Protein AF-V5LVP8-F1 (afdb_monomer)

Radius of gyration: 19.64 Å; Cα contacts (8 Å, |Δi|>4): 114; chains: 1; bounding box: 56×35×48 Å

Organism: Geobacillus genomosp. 3 (NCBI:txid1921421)

Foldseek 3Di:
DDDPDDPDDDDDAPDPVLVLLVLLLVLLVLVVVLVVVVVLDCDCVVPCCSNPVSVCSVVCVNCVLVVVVVVVVCLVVCVVVVVDPVVVVVVVVVVVLQVQLVVQLVVLVVCCVPPVPDPDPVVSVVSSVCSNCCSPPVSNSSSVSSVVSVVCSVVVPPDSDDDDDPDPPD

InterPro domains:
  IPR029044 Nucleotide-diphospho-sugar transferases [SSF53448] (2-68)

Mean predicted aligned error: 6.77 Å

Sequence (170 aa):
MYIPDPVCWTEAPETYGDLRKQRRRWHRGLLESLWRHRPLLWNPKYGSIGLLSFPYFWFIELLGPVVELAGYIVMVLSLFLGSIYVEFALLLLAVSVLYGSLLSAAAVLFEEWTERKFPNVSDFVWLFFFALTETFWYRPLTAWWRCEGIIDAIRRQKQWGSIKRKGVSV

pLDDT: mean 87.33, std 10.34, range [44.97, 96.25]

Nearest PDB structures (foldseek):
  7zdr-assembly1_C  TM=2.644E-01  e=9.005E+00  Escherichia coli K-12

Secondary structure (DSSP, 8-state):
----S-S---PPP-SHHHHHHHHHHHHHHHHHHHHHTGGGTT-GGGHHIIIIIHHHIIIIIITHHHHHHHHHHHHHHHHHHT-S-HHHHHHHHHHHHHHHHHHHHHHHHHHHHHH---S-HHHHHHHHHHHHHTTTTHHHHHHHHHHHHHHHHHTT------PPP-----

Structure (mmCIF, N/CA/C/O backbone):
data_AF-V5LVP8-F1
#
_entry.id   AF-V5LVP8-F1
#
loop_
_atom_site.group_PDB
_atom_site.id
_atom_site.type_symbol
_atom_site.label_atom_id
_atom_site.label_alt_id
_atom_site.label_comp_id
_atom_site.label_asym_id
_atom_site.label_entity_id
_atom_site.label_seq_id
_atom_site.pdbx_PDB_ins_code
_atom_site.Cartn_x
_atom_site.Cartn_y
_atom_site.Cartn_z
_atom_site.occupancy
_atom_site.B_iso_or_equiv
_atom_site.auth_seq_id
_atom_site.auth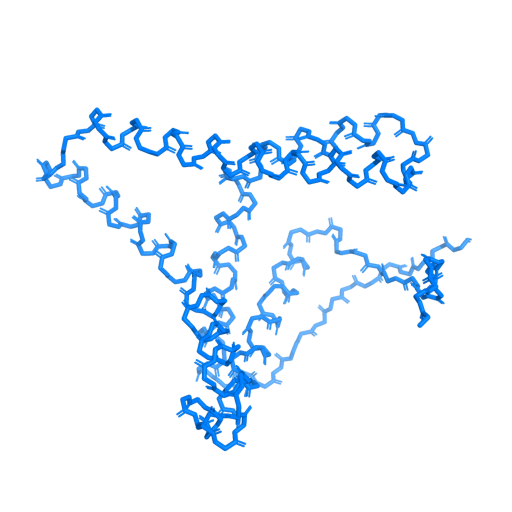_comp_id
_atom_site.auth_asym_id
_atom_site.auth_atom_id
_atom_site.pdbx_PDB_model_num
ATOM 1 N N . MET A 1 1 ? 26.328 6.432 -7.168 1.00 44.97 1 MET A N 1
ATOM 2 C CA . MET A 1 1 ? 26.337 6.023 -8.586 1.00 44.97 1 MET A CA 1
ATOM 3 C C . MET A 1 1 ? 25.196 5.033 -8.761 1.00 44.97 1 MET A C 1
ATOM 5 O O . MET A 1 1 ? 25.232 3.990 -8.125 1.00 44.97 1 MET A O 1
ATOM 9 N N . TYR A 1 2 ? 24.141 5.422 -9.477 1.00 60.88 2 TYR A N 1
ATOM 10 C CA . TYR A 1 2 ? 23.013 4.555 -9.835 1.00 60.88 2 TYR A CA 1
ATOM 11 C C . TYR A 1 2 ? 23.313 3.975 -11.218 1.00 60.88 2 TYR A C 1
ATOM 13 O O . TYR A 1 2 ? 23.680 4.737 -12.111 1.00 60.88 2 TYR A O 1
ATOM 21 N N . ILE A 1 3 ? 23.239 2.654 -11.361 1.00 69.44 3 ILE A N 1
ATOM 22 C CA . ILE A 1 3 ? 23.392 1.968 -12.647 1.00 69.44 3 ILE A CA 1
ATOM 23 C C . ILE A 1 3 ? 21.972 1.560 -13.063 1.00 69.44 3 ILE A C 1
ATOM 25 O O . ILE A 1 3 ? 21.362 0.781 -12.328 1.00 69.44 3 ILE A O 1
ATOM 29 N N . PRO A 1 4 ? 21.424 2.119 -14.156 1.00 70.06 4 PRO A N 1
ATOM 30 C CA . PRO A 1 4 ? 20.043 1.864 -14.574 1.00 70.06 4 PRO A CA 1
ATOM 31 C C . PRO A 1 4 ? 19.834 0.445 -15.124 1.00 70.06 4 PRO A C 1
ATOM 33 O O . PRO A 1 4 ? 18.712 -0.056 -15.111 1.00 70.06 4 PRO A O 1
ATOM 36 N N . ASP A 1 5 ? 20.904 -0.232 -15.553 1.00 72.38 5 ASP A N 1
ATOM 37 C CA . ASP A 1 5 ? 20.810 -1.568 -16.136 1.00 72.38 5 ASP A CA 1
ATOM 38 C C . ASP A 1 5 ? 20.545 -2.656 -15.076 1.00 72.38 5 ASP A C 1
ATOM 40 O O . ASP A 1 5 ? 21.305 -2.788 -14.105 1.00 72.38 5 ASP A O 1
ATOM 44 N N . PRO A 1 6 ? 19.496 -3.484 -15.247 1.00 68.62 6 PRO A N 1
ATOM 45 C CA . PRO A 1 6 ? 19.204 -4.571 -14.324 1.00 68.62 6 PRO A CA 1
ATOM 46 C C . PRO A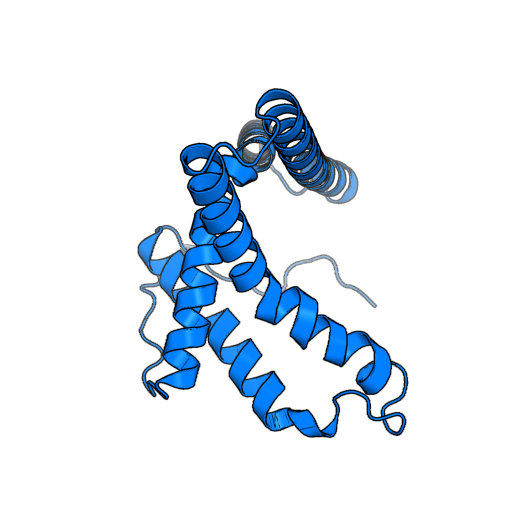 1 6 ? 20.285 -5.656 -14.410 1.00 68.62 6 PRO A C 1
ATOM 48 O O . PRO A 1 6 ? 20.430 -6.350 -15.412 1.00 68.62 6 PRO A O 1
ATOM 51 N N . VAL A 1 7 ? 21.023 -5.843 -13.314 1.00 77.12 7 VAL A N 1
ATOM 52 C CA . VAL A 1 7 ? 22.067 -6.883 -13.195 1.00 77.12 7 VAL A CA 1
ATOM 53 C C . VAL A 1 7 ? 21.489 -8.226 -12.722 1.00 77.12 7 VAL A C 1
ATOM 55 O O . VAL A 1 7 ? 22.151 -9.261 -12.782 1.00 77.12 7 VAL A O 1
ATOM 58 N N . CYS A 1 8 ? 20.243 -8.234 -12.240 1.00 77.06 8 CYS A N 1
ATOM 59 C CA . CYS A 1 8 ? 19.540 -9.437 -11.815 1.00 77.06 8 CYS A CA 1
ATOM 60 C C . CYS A 1 8 ? 18.075 -9.419 -12.263 1.00 77.06 8 CYS A C 1
ATOM 62 O O . CYS A 1 8 ? 17.391 -8.400 -12.184 1.00 77.06 8 CYS A O 1
ATOM 64 N N . TRP A 1 9 ? 17.593 -10.581 -12.706 1.00 75.31 9 TRP A N 1
ATOM 65 C CA . TRP A 1 9 ? 16.213 -10.789 -13.130 1.00 75.31 9 TRP A CA 1
ATOM 66 C C . TRP A 1 9 ? 15.483 -11.640 -12.097 1.00 75.31 9 TRP A C 1
ATOM 68 O O . TRP A 1 9 ? 16.024 -12.617 -11.575 1.00 75.31 9 TRP A O 1
ATOM 78 N N . THR A 1 10 ? 14.242 -11.269 -11.793 1.00 78.62 10 THR A N 1
ATOM 79 C CA . THR A 1 10 ? 13.385 -12.026 -10.877 1.00 78.62 10 THR A CA 1
ATOM 80 C C . THR A 1 10 ? 12.067 -12.353 -11.550 1.00 78.62 10 THR A C 1
ATOM 82 O O . THR A 1 10 ? 11.462 -11.483 -12.168 1.00 78.62 10 THR A O 1
ATOM 85 N N . GLU A 1 11 ? 11.602 -13.589 -11.389 1.00 80.88 11 GLU A N 1
ATOM 86 C CA . GLU A 1 11 ? 10.295 -14.016 -11.890 1.00 80.88 11 GLU A CA 1
ATOM 87 C C . GLU A 1 11 ? 9.163 -13.323 -11.116 1.00 80.88 11 GLU A C 1
ATOM 89 O O . GLU A 1 11 ? 9.105 -13.387 -9.880 1.00 80.88 11 GLU A O 1
ATOM 94 N N . ALA A 1 12 ? 8.250 -12.683 -11.848 1.00 84.19 12 ALA A N 1
ATOM 95 C CA . ALA A 1 12 ? 7.001 -12.168 -11.302 1.00 84.19 12 ALA A CA 1
ATOM 96 C C . ALA A 1 12 ? 5.977 -13.310 -11.123 1.00 84.19 12 ALA A C 1
ATOM 98 O O . ALA A 1 12 ? 5.985 -14.275 -11.887 1.00 84.19 12 ALA A O 1
ATOM 99 N N . PRO A 1 13 ? 5.088 -13.240 -10.116 1.00 86.06 13 PRO A N 1
ATOM 100 C CA . PRO A 1 13 ? 4.039 -14.240 -9.946 1.00 86.06 13 PRO A CA 1
ATOM 101 C C . PRO A 1 13 ? 3.026 -14.174 -11.098 1.00 86.06 13 PRO A C 1
ATOM 103 O O . PRO A 1 13 ? 2.403 -13.142 -11.321 1.00 86.06 13 PRO A O 1
ATOM 106 N N . GLU A 1 14 ? 2.812 -15.301 -11.777 1.00 85.19 1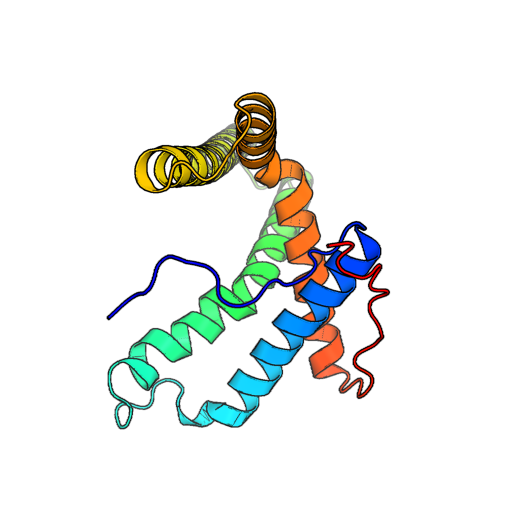4 GLU A N 1
ATOM 107 C CA . GLU A 1 14 ? 1.877 -15.398 -12.911 1.00 85.19 14 GLU A CA 1
ATOM 108 C C . GLU A 1 14 ? 0.429 -15.697 -12.492 1.00 85.19 14 GLU A C 1
ATOM 110 O O . GLU A 1 14 ? -0.497 -15.560 -13.287 1.00 85.19 14 GLU A O 1
ATOM 115 N N . THR A 1 15 ? 0.211 -16.141 -11.247 1.00 90.06 15 THR A N 1
ATOM 116 C CA . THR A 1 15 ? -1.118 -16.525 -10.750 1.00 90.06 15 THR A CA 1
ATOM 117 C C . THR A 1 15 ? -1.529 -15.709 -9.530 1.00 90.06 15 THR A C 1
ATOM 119 O O . THR A 1 15 ? -0.710 -15.383 -8.666 1.00 90.06 15 THR A O 1
ATOM 122 N N . TYR A 1 16 ? -2.836 -15.457 -9.390 1.00 89.56 16 TYR A N 1
ATOM 123 C CA . TYR A 1 16 ? -3.403 -14.810 -8.201 1.00 89.56 16 TYR A CA 1
ATOM 124 C C . TYR A 1 16 ? -3.075 -15.558 -6.901 1.00 89.56 16 TYR A C 1
ATOM 126 O O . TYR A 1 16 ? -2.854 -14.937 -5.862 1.00 89.56 16 TYR A O 1
ATOM 134 N N . GLY A 1 17 ? -3.009 -16.893 -6.949 1.00 89.94 17 GLY A N 1
ATOM 135 C CA . GLY A 1 17 ? -2.655 -17.714 -5.792 1.00 89.94 17 GLY A CA 1
ATOM 136 C C . GLY A 1 17 ? -1.224 -17.468 -5.312 1.00 89.94 17 GLY A C 1
ATOM 137 O O . GLY A 1 17 ? -0.989 -17.339 -4.109 1.00 89.94 17 GLY A O 1
ATOM 138 N N . ASP A 1 18 ? -0.271 -17.360 -6.236 1.00 89.94 18 ASP A N 1
ATOM 139 C CA . ASP A 1 18 ? 1.125 -17.087 -5.894 1.00 89.94 18 ASP A CA 1
ATOM 140 C C . ASP A 1 18 ? 1.349 -15.623 -5.503 1.00 89.94 18 ASP A C 1
ATOM 142 O O . ASP A 1 18 ? 2.072 -15.355 -4.538 1.00 89.94 18 ASP A O 1
ATOM 146 N N . LEU A 1 19 ? 0.645 -14.686 -6.144 1.00 91.75 19 LEU A N 1
ATOM 147 C CA . LEU A 1 19 ? 0.630 -13.281 -5.739 1.00 91.75 19 LEU A CA 1
ATOM 148 C C . LEU A 1 19 ? 0.096 -13.115 -4.307 1.00 91.75 19 LEU A C 1
ATOM 150 O O . LEU A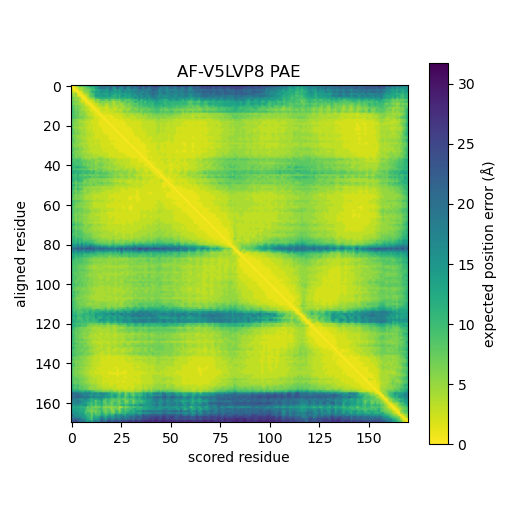 1 19 ? 0.718 -12.436 -3.489 1.00 91.75 19 LEU A O 1
ATOM 154 N N . ARG A 1 20 ? -1.003 -13.793 -3.951 1.00 92.94 20 ARG A N 1
ATOM 155 C CA . ARG A 1 20 ? -1.540 -13.806 -2.581 1.00 92.94 20 ARG A CA 1
ATOM 156 C C . ARG A 1 20 ? -0.508 -14.297 -1.569 1.00 92.94 20 ARG A C 1
ATOM 158 O O . ARG A 1 20 ? -0.315 -13.654 -0.536 1.00 92.94 20 ARG A O 1
ATOM 165 N N . LYS A 1 21 ? 0.173 -15.417 -1.846 1.00 90.62 21 LYS A N 1
ATOM 166 C CA . LYS A 1 21 ? 1.241 -15.942 -0.970 1.00 90.62 21 LYS A CA 1
ATOM 167 C C . LYS A 1 21 ? 2.371 -14.928 -0.805 1.00 90.62 21 LYS A C 1
ATOM 169 O O . LYS A 1 21 ? 2.844 -14.725 0.312 1.00 90.62 21 LYS A O 1
ATOM 174 N N . GLN A 1 22 ? 2.786 -14.286 -1.898 1.00 91.38 22 GLN A N 1
ATOM 175 C CA . GLN A 1 22 ? 3.834 -13.269 -1.881 1.00 91.38 22 GLN A CA 1
ATOM 176 C C . GLN A 1 22 ? 3.430 -12.072 -1.010 1.00 91.38 22 GLN A C 1
ATOM 178 O O . GLN A 1 22 ? 4.162 -11.721 -0.086 1.00 91.38 22 GLN A O 1
ATOM 183 N N . ARG A 1 23 ? 2.247 -11.491 -1.241 1.00 93.25 23 ARG A N 1
ATOM 184 C CA . ARG A 1 23 ? 1.755 -10.326 -0.486 1.00 93.25 23 ARG A CA 1
ATOM 185 C C . ARG A 1 23 ? 1.576 -10.630 1.001 1.00 93.25 23 ARG A C 1
ATOM 187 O O . ARG A 1 23 ? 2.036 -9.845 1.829 1.00 93.25 23 ARG A O 1
ATOM 194 N N . ARG A 1 24 ? 1.018 -11.798 1.348 1.00 92.88 24 ARG A N 1
ATOM 195 C CA . ARG A 1 24 ? 0.934 -12.274 2.743 1.00 92.88 24 ARG A CA 1
ATOM 196 C C . ARG A 1 24 ? 2.310 -12.364 3.395 1.00 92.88 24 ARG A C 1
ATOM 198 O O . ARG A 1 24 ? 2.502 -11.845 4.491 1.00 92.88 24 ARG A O 1
ATOM 205 N N . ARG A 1 25 ? 3.281 -12.986 2.714 1.00 91.25 25 ARG A N 1
ATOM 206 C CA . ARG A 1 25 ? 4.660 -13.152 3.203 1.00 91.25 25 ARG A CA 1
ATOM 207 C C . ARG A 1 25 ? 5.349 -11.809 3.435 1.00 91.25 25 ARG A C 1
ATOM 209 O O . ARG A 1 25 ? 6.004 -11.642 4.460 1.00 91.25 25 ARG A O 1
ATOM 216 N N . TRP A 1 26 ? 5.205 -10.863 2.510 1.00 92.69 26 TRP A N 1
ATOM 217 C CA . TRP A 1 26 ? 5.816 -9.536 2.627 1.00 92.69 26 TRP A CA 1
ATOM 218 C C . TRP A 1 26 ? 5.236 -8.747 3.792 1.00 92.69 26 TRP A C 1
ATOM 220 O O . TRP A 1 26 ? 5.987 -8.237 4.619 1.00 92.69 26 TRP A O 1
ATOM 230 N N . HIS A 1 27 ? 3.909 -8.708 3.908 1.00 94.88 27 HIS A N 1
ATOM 231 C CA . HIS A 1 27 ? 3.254 -7.936 4.962 1.00 94.88 27 HIS A CA 1
ATOM 232 C C . HIS A 1 27 ? 3.475 -8.543 6.351 1.00 94.88 27 HIS A C 1
ATOM 234 O O . HIS A 1 27 ? 3.683 -7.834 7.334 1.00 94.88 27 HIS A O 1
ATOM 240 N N . ARG A 1 28 ? 3.540 -9.874 6.428 1.00 93.12 28 ARG A N 1
ATOM 241 C CA . ARG A 1 28 ? 3.992 -10.576 7.626 1.00 93.12 28 ARG A CA 1
ATOM 242 C C . ARG A 1 28 ? 5.435 -10.217 7.997 1.00 93.12 28 ARG A C 1
ATOM 244 O O . ARG A 1 28 ? 5.703 -9.916 9.156 1.00 93.12 28 ARG A O 1
ATOM 251 N N . GLY A 1 29 ? 6.359 -10.267 7.036 1.00 93.62 29 GLY A N 1
ATOM 252 C CA . GLY A 1 29 ? 7.769 -9.933 7.258 1.00 93.62 29 GLY A CA 1
ATOM 253 C C . GLY A 1 29 ? 7.960 -8.486 7.716 1.00 93.62 29 GLY A C 1
ATOM 254 O O . GLY A 1 29 ? 8.782 -8.226 8.597 1.00 93.62 29 GLY A O 1
ATOM 255 N N . LEU A 1 30 ? 7.149 -7.565 7.184 1.00 95.19 30 LEU A N 1
ATOM 256 C CA . LEU A 1 30 ? 7.066 -6.183 7.650 1.00 95.19 30 LEU A CA 1
ATOM 257 C C . LEU A 1 30 ? 6.694 -6.131 9.137 1.00 95.19 30 LEU A C 1
ATOM 259 O O . LEU A 1 30 ? 7.442 -5.556 9.923 1.00 95.19 30 LEU A O 1
ATOM 263 N N . LEU A 1 31 ? 5.599 -6.781 9.545 1.00 95.19 31 LEU A N 1
ATOM 264 C CA . LEU A 1 31 ? 5.173 -6.804 10.948 1.00 95.19 31 LEU A CA 1
ATOM 265 C C . LEU A 1 31 ? 6.227 -7.434 11.870 1.00 95.19 31 LEU A C 1
ATOM 267 O O . LEU A 1 31 ? 6.543 -6.868 12.913 1.00 95.19 31 LEU A O 1
ATOM 271 N N . GLU A 1 32 ? 6.805 -8.577 11.496 1.00 93.62 32 GLU A N 1
ATOM 272 C CA . GLU A 1 32 ? 7.852 -9.234 12.292 1.00 93.62 32 GLU A CA 1
ATOM 273 C C . GLU A 1 32 ? 9.086 -8.330 12.472 1.00 93.62 32 GLU A C 1
ATOM 275 O O . GLU A 1 32 ? 9.646 -8.252 13.572 1.00 93.62 32 GLU A O 1
ATOM 280 N N . SER A 1 33 ? 9.479 -7.610 11.418 1.00 94.44 33 SER A N 1
ATOM 281 C CA . SER A 1 33 ? 10.606 -6.671 11.452 1.00 94.44 33 SER A CA 1
ATOM 282 C C . SER A 1 33 ? 10.291 -5.463 12.332 1.00 94.44 33 SER A C 1
ATOM 284 O O . SER A 1 33 ? 11.046 -5.152 13.255 1.00 94.44 33 SER A O 1
ATOM 286 N N . LEU A 1 34 ? 9.138 -4.825 12.120 1.00 95.38 34 LEU A N 1
ATOM 287 C CA . LEU A 1 34 ? 8.681 -3.694 12.925 1.00 95.38 34 LEU A CA 1
ATOM 288 C C . LEU A 1 34 ? 8.546 -4.068 14.407 1.00 95.38 34 LEU A C 1
ATOM 290 O O . LEU A 1 34 ? 8.957 -3.308 15.282 1.00 95.38 34 LEU A O 1
ATOM 294 N N . TRP A 1 35 ? 8.047 -5.269 14.705 1.00 94.81 35 TRP A N 1
ATOM 295 C CA . TRP A 1 35 ? 7.892 -5.754 16.075 1.00 94.81 35 TRP A CA 1
ATOM 296 C C . TRP A 1 35 ? 9.231 -5.995 16.777 1.00 94.81 35 TRP A C 1
ATOM 298 O O . TRP A 1 35 ? 9.402 -5.646 17.953 1.00 94.81 35 TRP A O 1
ATOM 308 N N . ARG A 1 36 ? 10.197 -6.590 16.065 1.00 95.00 36 ARG A N 1
ATOM 309 C CA . ARG A 1 36 ? 11.557 -6.819 16.576 1.00 95.00 36 ARG A CA 1
ATOM 310 C C . ARG A 1 36 ? 12.267 -5.502 16.879 1.00 95.00 36 ARG A C 1
ATOM 312 O O . ARG A 1 36 ? 12.970 -5.407 17.880 1.00 95.00 36 ARG A O 1
ATOM 319 N N . HIS A 1 37 ? 12.034 -4.492 16.049 1.00 94.94 37 HIS A N 1
ATOM 320 C CA . HIS A 1 37 ? 12.670 -3.182 16.129 1.00 94.94 37 HIS A CA 1
ATOM 321 C C . HIS A 1 37 ? 11.789 -2.114 16.801 1.00 94.94 37 HIS A C 1
ATOM 323 O O . HIS A 1 37 ? 12.089 -0.928 16.716 1.00 94.94 37 HIS A O 1
ATOM 329 N N . ARG A 1 38 ? 10.744 -2.510 17.543 1.00 94.56 38 ARG A N 1
ATOM 330 C CA . ARG A 1 38 ? 9.825 -1.579 18.223 1.00 94.56 38 ARG A CA 1
ATOM 331 C C . ARG A 1 38 ? 10.474 -0.509 19.124 1.00 94.56 38 ARG A C 1
ATOM 333 O O . ARG A 1 38 ? 9.889 0.564 19.200 1.00 94.56 38 ARG A O 1
ATOM 340 N N . PRO A 1 39 ? 11.654 -0.703 19.763 1.00 94.38 39 PRO A N 1
ATOM 341 C CA . PRO A 1 39 ? 12.291 0.365 20.545 1.00 94.38 39 PRO A CA 1
ATOM 342 C C . PRO A 1 39 ? 12.749 1.578 19.718 1.00 94.38 39 PRO A C 1
ATOM 344 O O . PRO A 1 39 ? 13.142 2.589 20.299 1.00 94.38 39 PRO A O 1
ATOM 347 N N . LEU A 1 40 ? 12.745 1.479 18.381 1.00 93.12 40 LEU A N 1
ATOM 348 C CA . LEU A 1 40 ? 13.010 2.611 17.493 1.00 93.12 40 LEU A CA 1
ATOM 349 C C . LEU A 1 40 ? 11.801 3.548 17.368 1.00 93.12 40 LEU A C 1
ATOM 351 O O . LEU A 1 40 ? 11.977 4.701 16.982 1.00 93.12 40 LEU A O 1
ATOM 355 N N . LEU A 1 41 ? 10.591 3.080 17.684 1.00 93.75 41 LEU A N 1
ATOM 356 C CA . LEU A 1 41 ? 9.368 3.852 17.509 1.00 93.75 41 LEU A CA 1
ATOM 357 C C . LEU A 1 41 ? 9.348 5.066 18.448 1.00 93.75 41 LEU A C 1
ATOM 359 O O . LEU A 1 41 ? 9.459 4.914 19.663 1.00 93.75 41 LEU A O 1
ATOM 363 N N . TRP A 1 42 ? 9.225 6.261 17.862 1.00 92.88 42 TRP A N 1
ATOM 364 C CA . TRP A 1 42 ? 9.296 7.560 18.545 1.00 92.88 42 TRP A CA 1
ATOM 365 C C . TRP A 1 42 ? 10.572 7.788 19.352 1.00 92.88 42 TRP A C 1
ATOM 367 O O . TRP A 1 42 ? 10.587 8.558 20.309 1.00 92.88 42 TRP A O 1
ATOM 377 N N . ASN A 1 43 ? 11.665 7.135 18.966 1.00 93.81 43 ASN A N 1
ATOM 378 C CA . ASN A 1 43 ? 12.915 7.270 19.684 1.00 93.81 43 ASN A CA 1
ATOM 379 C C . ASN A 1 43 ? 13.802 8.353 19.039 1.00 93.81 43 ASN A C 1
ATOM 381 O O . ASN A 1 43 ? 14.361 8.118 17.961 1.00 93.81 43 ASN A O 1
ATOM 385 N N . PRO A 1 44 ? 13.989 9.518 19.695 1.00 91.50 44 PRO A N 1
ATOM 386 C CA . PRO A 1 44 ? 14.756 10.629 19.135 1.00 91.50 44 PRO A CA 1
ATOM 387 C C . PRO A 1 44 ? 16.243 10.300 18.960 1.00 91.50 44 PRO A C 1
ATOM 389 O O . PRO A 1 44 ? 16.910 10.927 18.140 1.00 91.50 44 PRO A O 1
ATOM 392 N N . LYS A 1 45 ? 16.766 9.273 19.651 1.00 93.94 45 LYS A N 1
ATOM 393 C CA . LYS A 1 45 ? 18.154 8.806 19.495 1.00 93.94 45 LYS A CA 1
ATOM 394 C C . LYS A 1 45 ? 18.469 8.365 18.061 1.00 93.94 45 LYS A C 1
ATOM 396 O O . LYS A 1 45 ? 19.624 8.411 17.651 1.00 93.94 45 LYS A O 1
ATOM 401 N N . TYR A 1 46 ? 17.455 7.944 17.304 1.00 89.88 46 TYR A N 1
ATOM 402 C CA . TYR A 1 46 ? 17.591 7.491 15.917 1.00 89.88 46 TYR A CA 1
ATOM 403 C C . TYR A 1 46 ? 17.209 8.576 14.893 1.00 89.88 46 TYR A C 1
ATOM 405 O O . TYR A 1 46 ? 17.029 8.270 13.713 1.00 89.88 46 TYR A O 1
ATOM 413 N N . GLY A 1 47 ? 17.061 9.836 15.320 1.00 94.12 47 GLY A N 1
ATOM 414 C CA . GLY A 1 47 ? 16.756 10.968 14.443 1.00 94.12 47 GLY A CA 1
ATOM 415 C C . GLY A 1 47 ? 15.465 10.781 13.640 1.00 94.12 47 GLY A C 1
ATOM 416 O O . GLY A 1 47 ? 14.447 10.317 14.159 1.00 94.12 47 GLY A O 1
ATOM 417 N N . SER A 1 48 ? 15.509 11.118 12.347 1.00 93.19 48 SER A N 1
ATOM 418 C CA . SER A 1 48 ? 14.363 11.004 11.432 1.00 93.19 48 SER A CA 1
ATOM 419 C C . SER A 1 48 ? 13.869 9.566 11.243 1.00 93.19 48 SER A C 1
ATOM 421 O O . SER A 1 48 ? 12.682 9.353 10.985 1.00 93.19 48 SER A O 1
ATOM 423 N N . ILE A 1 49 ? 14.739 8.565 11.418 1.00 93.00 49 ILE A N 1
ATOM 424 C CA . ILE A 1 49 ? 14.357 7.155 11.295 1.00 93.00 49 ILE A CA 1
ATOM 425 C C . ILE A 1 49 ? 13.380 6.789 12.413 1.00 93.00 49 ILE A C 1
ATOM 427 O O . ILE A 1 49 ? 12.309 6.259 12.132 1.00 93.00 49 ILE A O 1
ATOM 431 N N . GLY A 1 50 ? 13.713 7.109 13.666 1.00 92.00 50 GLY A N 1
ATOM 432 C CA . GLY A 1 50 ? 12.873 6.772 14.819 1.00 92.00 50 GLY A CA 1
ATOM 433 C C . GLY A 1 50 ? 11.624 7.646 14.959 1.00 92.00 50 GLY A C 1
ATOM 434 O O . GLY A 1 50 ? 10.588 7.169 15.423 1.00 92.00 50 GLY A O 1
ATOM 435 N N . LEU A 1 51 ? 11.702 8.914 14.539 1.00 94.62 51 LEU A N 1
ATOM 436 C CA . LEU A 1 51 ? 10.621 9.888 14.726 1.00 94.62 51 LEU A CA 1
ATOM 437 C C . LEU A 1 51 ? 9.644 9.994 13.548 1.00 94.62 51 LEU A C 1
ATOM 439 O O . LEU A 1 51 ? 8.490 10.343 13.777 1.00 94.62 51 LEU A O 1
ATOM 443 N N . LEU A 1 52 ? 10.072 9.707 12.313 1.00 94.69 52 LEU A N 1
ATOM 444 C CA . LEU A 1 52 ? 9.236 9.878 11.114 1.00 94.69 52 LEU A CA 1
ATOM 445 C C . LEU A 1 52 ? 9.065 8.573 10.340 1.00 94.69 52 LEU A C 1
ATOM 447 O O . LEU A 1 52 ? 7.943 8.113 10.137 1.00 94.69 52 LEU A O 1
ATOM 451 N N . SER A 1 53 ? 10.175 7.944 9.943 1.00 94.88 53 SER A N 1
ATOM 452 C CA . SER A 1 53 ? 10.125 6.771 9.057 1.00 94.88 53 SER A CA 1
ATOM 453 C C . SER A 1 53 ? 9.490 5.564 9.746 1.00 94.88 53 SER A 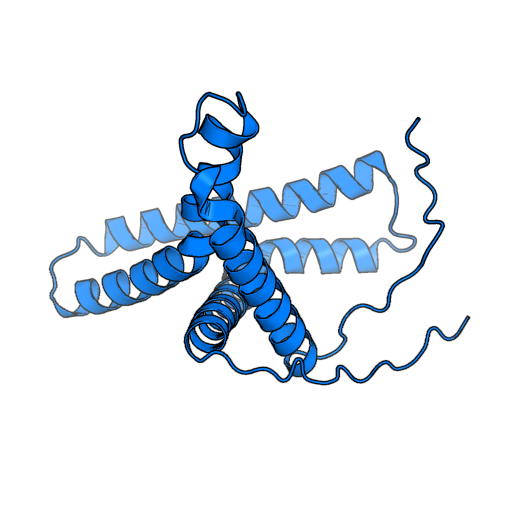C 1
ATOM 455 O O . SER A 1 53 ? 8.606 4.917 9.193 1.00 94.88 53 SER A O 1
ATOM 457 N N . PHE A 1 54 ? 9.910 5.258 10.975 1.00 95.62 54 PHE A N 1
ATOM 458 C CA . PHE A 1 54 ? 9.418 4.088 11.697 1.00 95.62 54 PHE A CA 1
ATOM 459 C C . PHE A 1 54 ? 7.926 4.209 12.065 1.00 95.62 54 PHE A C 1
ATOM 461 O O . PHE A 1 54 ? 7.189 3.259 11.795 1.00 95.62 54 PHE A O 1
ATOM 468 N N . PRO A 1 55 ? 7.427 5.359 12.575 1.00 95.62 55 PRO A N 1
ATOM 469 C CA . PRO A 1 55 ? 5.989 5.580 12.721 1.00 95.62 55 PRO A CA 1
ATOM 470 C C . PRO A 1 55 ? 5.224 5.478 11.399 1.00 95.62 55 PRO A C 1
ATOM 472 O O . PRO A 1 55 ? 4.174 4.844 11.367 1.00 95.62 55 PRO A O 1
ATOM 475 N N . TYR A 1 56 ? 5.754 6.017 10.295 1.00 96.19 56 TYR A N 1
ATOM 476 C CA . TYR A 1 56 ? 5.118 5.888 8.980 1.00 96.19 56 TYR A CA 1
ATOM 477 C C . TYR A 1 56 ? 4.890 4.418 8.593 1.00 96.19 56 TYR A C 1
ATOM 479 O O . TYR A 1 56 ? 3.774 4.042 8.235 1.00 96.19 56 TYR A O 1
ATOM 487 N N . PHE A 1 57 ? 5.898 3.553 8.744 1.00 96.25 57 PHE A N 1
ATOM 488 C CA . PHE A 1 57 ? 5.734 2.127 8.448 1.00 96.25 57 PHE A CA 1
ATOM 489 C C . PHE A 1 57 ? 4.715 1.432 9.363 1.00 96.25 57 PHE A C 1
ATOM 491 O O . PHE A 1 57 ? 4.033 0.509 8.924 1.00 96.25 57 PHE A O 1
ATOM 498 N N . TRP A 1 58 ? 4.582 1.865 10.617 1.00 95.56 58 TRP A N 1
ATOM 499 C CA . TRP A 1 58 ? 3.579 1.329 11.540 1.00 95.56 58 TRP A CA 1
ATOM 500 C C . TRP A 1 58 ? 2.154 1.771 11.195 1.00 95.56 58 TRP A C 1
ATOM 502 O O . TRP A 1 58 ? 1.253 0.937 11.127 1.00 95.56 58 TRP A O 1
ATOM 512 N N . PHE A 1 59 ? 1.935 3.068 10.988 1.00 95.62 59 PHE A N 1
ATOM 513 C CA . PHE A 1 59 ? 0.586 3.626 10.862 1.00 95.62 59 PHE A CA 1
ATOM 514 C C . PHE A 1 59 ? 0.066 3.655 9.434 1.00 95.62 59 PHE A C 1
ATOM 516 O O . PHE A 1 59 ? -1.125 3.457 9.219 1.00 95.62 59 PHE A O 1
ATOM 523 N N . ILE A 1 60 ? 0.943 3.884 8.462 1.00 95.62 60 ILE A N 1
ATOM 524 C CA . ILE A 1 60 ? 0.548 3.987 7.060 1.00 95.62 60 ILE A CA 1
ATOM 525 C C . ILE A 1 60 ? 0.729 2.637 6.380 1.00 95.62 60 ILE A C 1
ATOM 527 O O . ILE A 1 60 ? -0.235 2.072 5.879 1.00 95.62 60 ILE A O 1
ATOM 531 N N . GLU A 1 61 ? 1.933 2.066 6.418 1.00 95.44 61 GLU A N 1
ATOM 532 C CA . GLU A 1 61 ? 2.207 0.857 5.635 1.00 95.44 61 GLU A CA 1
ATOM 533 C C . GLU A 1 61 ? 1.579 -0.399 6.255 1.00 95.44 61 GLU A C 1
ATOM 535 O O . GLU A 1 61 ? 0.903 -1.161 5.568 1.00 95.44 61 GLU A O 1
ATOM 540 N N . LEU A 1 62 ? 1.780 -0.634 7.557 1.00 96.19 62 LEU A N 1
ATOM 541 C CA . LEU A 1 62 ? 1.283 -1.829 8.242 1.00 96.19 62 LEU A CA 1
ATOM 542 C C . LEU A 1 62 ? -0.234 -1.772 8.482 1.00 96.19 62 LEU A C 1
ATOM 544 O O . LEU A 1 62 ? -0.920 -2.756 8.190 1.00 96.19 62 LEU A O 1
ATOM 548 N N . LEU A 1 63 ? -0.739 -0.659 9.030 1.00 96.25 63 LEU A N 1
ATOM 549 C CA . LEU A 1 63 ? -2.159 -0.485 9.359 1.00 96.25 63 LEU A CA 1
ATOM 550 C C . LEU A 1 63 ? -3.017 -0.015 8.179 1.00 96.25 63 LEU A C 1
ATOM 552 O O . LEU A 1 63 ? -4.225 -0.238 8.216 1.00 96.25 63 LEU A O 1
ATOM 556 N N . GLY A 1 64 ? -2.428 0.555 7.124 1.00 95.31 64 GLY A N 1
ATOM 557 C CA . GLY A 1 64 ? -3.155 1.039 5.944 1.00 95.31 64 GLY A CA 1
ATOM 558 C C . GLY A 1 64 ? -4.175 0.041 5.387 1.00 95.31 64 GLY A C 1
ATOM 559 O O . GLY A 1 64 ? -5.350 0.390 5.314 1.00 95.31 64 GLY A O 1
ATOM 560 N N . PRO A 1 65 ? -3.798 -1.225 5.110 1.00 95.06 65 PRO A N 1
ATOM 561 C CA . PRO A 1 65 ? -4.742 -2.238 4.631 1.00 95.06 65 PRO A CA 1
ATOM 562 C C . PRO A 1 65 ? -5.897 -2.521 5.601 1.00 95.06 65 PRO A C 1
ATOM 564 O O . PRO A 1 65 ? -7.017 -2.783 5.174 1.00 95.06 65 PRO A O 1
ATOM 567 N N . VAL A 1 66 ? -5.641 -2.464 6.913 1.00 96.06 66 VAL A N 1
ATOM 568 C CA . VAL A 1 66 ? -6.670 -2.694 7.941 1.00 96.06 66 VAL A CA 1
ATOM 569 C C . VAL A 1 66 ? -7.669 -1.544 7.946 1.00 96.06 66 VAL A C 1
ATOM 571 O O . VAL A 1 66 ? -8.873 -1.782 7.992 1.00 96.06 66 VAL A O 1
ATOM 574 N N . VAL A 1 67 ? -7.171 -0.308 7.876 1.00 96.00 67 VAL A N 1
ATOM 575 C CA . VAL A 1 67 ? -8.000 0.901 7.817 1.00 96.00 67 VAL A CA 1
ATOM 576 C C . VAL A 1 67 ? -8.813 0.939 6.524 1.00 96.00 67 VAL A C 1
ATOM 578 O O . VAL A 1 67 ? -9.996 1.252 6.573 1.00 96.00 67 VAL A O 1
ATOM 581 N N . GLU A 1 68 ? -8.220 0.564 5.391 1.00 93.69 68 GLU A N 1
ATOM 582 C CA . GLU A 1 68 ? -8.902 0.491 4.094 1.00 93.69 68 GLU A CA 1
ATOM 583 C C . GLU A 1 68 ? -10.079 -0.498 4.130 1.00 93.69 68 GLU A C 1
ATOM 585 O O . GLU A 1 68 ? -11.216 -0.123 3.835 1.00 93.69 68 GLU A O 1
ATOM 590 N N . LEU A 1 69 ? -9.846 -1.736 4.584 1.00 94.19 69 LEU A N 1
ATOM 591 C CA . LEU A 1 69 ? -10.914 -2.735 4.708 1.00 94.19 69 LEU A CA 1
ATOM 592 C C . LEU A 1 69 ? -11.977 -2.331 5.735 1.00 94.19 69 LEU A C 1
ATOM 594 O O . LEU A 1 69 ? -13.170 -2.519 5.490 1.00 94.19 69 LEU A O 1
ATOM 598 N N . ALA A 1 70 ? -11.567 -1.766 6.874 1.00 94.88 70 ALA A N 1
ATOM 599 C CA . ALA A 1 70 ? -12.501 -1.245 7.866 1.00 94.88 70 ALA A CA 1
ATOM 600 C C . ALA A 1 70 ? -13.357 -0.114 7.278 1.00 94.88 70 ALA A C 1
ATOM 602 O O . ALA A 1 70 ? -14.562 -0.086 7.513 1.00 94.88 70 ALA A O 1
ATOM 603 N N . GLY A 1 71 ? -12.766 0.764 6.464 1.00 91.62 71 GLY A N 1
ATOM 604 C CA . GLY A 1 71 ? -13.466 1.819 5.737 1.00 91.62 71 GLY A CA 1
ATOM 605 C C . GLY A 1 71 ? -14.551 1.265 4.816 1.00 91.62 71 GLY A C 1
ATOM 606 O O . GLY A 1 71 ? -15.684 1.743 4.859 1.00 91.62 71 GLY A O 1
ATOM 607 N N . TYR A 1 72 ? -14.258 0.205 4.056 1.00 89.69 72 TYR A N 1
ATOM 608 C CA . TYR A 1 72 ? -15.269 -0.460 3.226 1.00 89.69 72 TYR A CA 1
ATOM 609 C C . TYR A 1 72 ? -16.407 -1.064 4.053 1.00 89.69 72 TYR A C 1
ATOM 611 O O . TYR A 1 72 ? -17.574 -0.886 3.707 1.00 89.69 72 TYR A O 1
ATOM 619 N N . ILE A 1 73 ? -16.096 -1.730 5.169 1.00 92.00 73 ILE A N 1
ATOM 620 C CA . ILE A 1 73 ? -17.116 -2.300 6.064 1.00 92.00 73 ILE A CA 1
ATOM 621 C C . ILE A 1 73 ? -17.996 -1.192 6.653 1.00 92.00 73 ILE A C 1
ATOM 623 O O . ILE A 1 73 ? -19.220 -1.293 6.614 1.00 92.00 73 ILE A O 1
ATOM 627 N N . VAL A 1 74 ? -17.388 -0.118 7.165 1.00 91.19 74 VAL A N 1
ATOM 628 C CA . VAL A 1 74 ? -18.108 1.027 7.742 1.00 91.19 74 VAL A CA 1
ATOM 629 C C . VAL A 1 74 ? -18.989 1.700 6.696 1.00 91.19 74 VAL A C 1
ATOM 631 O O . VAL A 1 74 ? -20.133 2.028 7.004 1.00 91.19 74 VAL A O 1
ATOM 634 N N . MET A 1 75 ? -18.508 1.856 5.462 1.00 88.12 75 MET A N 1
ATOM 635 C CA . MET A 1 75 ? -19.286 2.419 4.359 1.00 88.12 75 MET A CA 1
ATOM 636 C C . MET A 1 75 ? -20.530 1.572 4.071 1.00 88.12 75 MET A C 1
ATOM 638 O O . MET A 1 75 ? -21.635 2.108 4.020 1.00 88.12 75 MET A O 1
ATOM 642 N N . VAL A 1 76 ? -20.374 0.248 3.957 1.00 89.12 76 VAL A N 1
ATOM 643 C CA . VAL A 1 76 ? -21.496 -0.673 3.716 1.00 89.12 76 VAL A CA 1
ATOM 644 C C . VAL A 1 76 ? -22.496 -0.648 4.871 1.00 89.12 76 VAL A C 1
ATOM 646 O O . VAL A 1 76 ? -23.692 -0.520 4.634 1.00 89.12 76 VAL A O 1
ATOM 649 N N . LEU A 1 77 ? -22.032 -0.721 6.121 1.00 90.12 77 LEU A N 1
ATOM 650 C CA . LEU A 1 77 ? -22.916 -0.662 7.289 1.00 90.12 77 LEU A CA 1
ATOM 651 C C . LEU A 1 77 ? -23.680 0.664 7.348 1.00 90.12 77 LEU A C 1
ATOM 653 O O . LEU A 1 77 ? -24.888 0.670 7.555 1.00 90.12 77 LEU A O 1
ATOM 657 N N . SER A 1 78 ? -22.999 1.780 7.101 1.00 88.06 78 SER A N 1
ATOM 658 C CA . SER A 1 78 ? -23.614 3.110 7.119 1.00 88.06 78 SER A CA 1
ATOM 659 C C . SER A 1 78 ? -24.741 3.256 6.093 1.00 88.06 78 SER A C 1
ATOM 661 O O . SER A 1 78 ? -25.742 3.906 6.390 1.00 88.06 78 SER A O 1
ATOM 663 N N . LEU A 1 79 ? -24.630 2.603 4.927 1.00 86.81 79 LEU A N 1
ATOM 664 C CA . LEU A 1 79 ? -25.713 2.563 3.937 1.00 86.81 79 LEU A CA 1
ATOM 665 C C . LEU A 1 79 ? -26.980 1.896 4.499 1.00 86.81 79 LEU A C 1
ATOM 667 O O . LEU A 1 79 ? -28.078 2.389 4.262 1.00 86.81 79 LEU A O 1
ATOM 671 N N . PHE A 1 80 ? -26.842 0.814 5.272 1.00 87.00 80 PHE A N 1
ATOM 672 C CA . PHE A 1 80 ? -27.985 0.119 5.880 1.00 87.00 80 PHE A CA 1
ATOM 673 C C . PHE A 1 80 ? -28.582 0.864 7.074 1.00 87.00 80 PHE A C 1
ATOM 675 O O . PHE A 1 80 ? -29.785 0.783 7.305 1.00 87.00 80 PHE A O 1
ATOM 682 N N . LEU A 1 81 ? -27.756 1.584 7.836 1.00 87.44 81 LEU A N 1
ATOM 683 C CA . LEU A 1 81 ? -28.211 2.358 8.992 1.00 87.44 81 LEU A CA 1
ATOM 684 C C . LEU A 1 81 ? -28.881 3.687 8.597 1.00 87.44 81 LEU A C 1
ATOM 686 O O . LEU A 1 81 ? -29.425 4.364 9.467 1.00 87.44 81 LEU A O 1
ATOM 690 N N . GLY A 1 82 ? -28.836 4.079 7.317 1.00 81.81 82 GLY A N 1
ATOM 691 C CA . GLY A 1 82 ? -29.394 5.348 6.834 1.00 81.81 82 GLY A CA 1
ATOM 692 C C . GLY A 1 82 ? -28.705 6.583 7.426 1.00 81.81 82 GLY A C 1
ATOM 693 O O . GLY A 1 82 ? -29.257 7.678 7.392 1.00 81.81 82 GLY A O 1
ATOM 694 N N . SER A 1 83 ? -27.509 6.416 7.995 1.00 76.25 83 SER A N 1
ATOM 695 C CA . SER A 1 83 ? -26.779 7.455 8.728 1.00 76.25 83 SER A CA 1
ATOM 696 C C . SER A 1 83 ? -25.924 8.354 7.829 1.00 76.25 83 SER A C 1
ATOM 698 O O . SER A 1 83 ? -25.242 9.246 8.334 1.00 76.25 83 SER A O 1
ATOM 700 N N . ILE A 1 84 ? -25.935 8.122 6.511 1.00 84.12 84 ILE A N 1
ATOM 701 C CA . ILE A 1 84 ? -25.100 8.836 5.542 1.00 84.12 84 ILE A CA 1
ATOM 702 C C . ILE A 1 84 ? -25.915 9.449 4.409 1.00 84.12 84 ILE A C 1
ATOM 704 O O . ILE A 1 84 ? -26.845 8.848 3.878 1.00 84.12 84 ILE A O 1
ATOM 708 N N . TYR A 1 85 ? -25.486 10.640 3.996 1.00 87.56 85 TYR A N 1
ATOM 709 C CA . TYR A 1 85 ? -25.915 11.268 2.753 1.00 87.56 85 TYR A CA 1
ATOM 710 C C . TYR A 1 85 ? -25.300 10.498 1.585 1.00 87.56 85 TYR A C 1
ATOM 712 O O . TYR A 1 85 ? -24.113 10.651 1.282 1.00 87.56 85 TYR A O 1
ATOM 720 N N . VAL A 1 86 ? -26.097 9.621 0.978 1.00 86.56 86 VAL A N 1
ATOM 721 C CA . VAL A 1 86 ? -25.640 8.658 -0.032 1.00 86.56 86 VAL A CA 1
ATOM 722 C C . VAL A 1 86 ? -25.025 9.373 -1.232 1.00 86.56 86 VAL A C 1
ATOM 724 O O . VAL A 1 86 ? -23.981 8.951 -1.723 1.00 86.56 86 VAL A O 1
ATOM 727 N N . GLU A 1 87 ? -25.601 10.496 -1.657 1.00 88.19 87 GLU A N 1
ATOM 728 C CA . GLU A 1 87 ? -25.098 11.306 -2.767 1.00 88.19 87 GLU A CA 1
ATOM 729 C C . GLU A 1 87 ? -23.680 11.810 -2.488 1.00 88.19 87 GLU A C 1
ATOM 731 O O . GLU A 1 87 ? -22.787 11.673 -3.325 1.00 88.19 87 GLU A O 1
ATOM 736 N N . PHE A 1 88 ? -23.446 12.342 -1.285 1.00 88.75 88 PHE A N 1
ATOM 737 C CA . PHE A 1 88 ? -22.125 12.819 -0.884 1.00 88.75 88 PHE A CA 1
ATOM 738 C C . PHE A 1 88 ? -21.121 11.667 -0.765 1.00 88.75 88 PHE A C 1
ATOM 740 O O . PHE A 1 88 ? -19.988 11.791 -1.229 1.00 88.75 88 PHE A O 1
ATOM 747 N N . ALA A 1 89 ? -21.534 10.530 -0.197 1.00 88.44 89 ALA A N 1
ATOM 748 C CA . ALA A 1 89 ? -20.685 9.348 -0.077 1.00 88.44 89 ALA A CA 1
ATOM 749 C C . ALA A 1 89 ? -20.256 8.805 -1.452 1.00 88.44 89 ALA A C 1
ATOM 751 O O . ALA A 1 89 ? -19.081 8.497 -1.651 1.00 88.44 89 ALA A O 1
ATOM 752 N N . LEU A 1 90 ? -21.181 8.741 -2.416 1.00 88.81 90 LEU A N 1
ATOM 753 C CA . LEU A 1 90 ? -20.894 8.312 -3.786 1.00 88.81 90 LEU A CA 1
ATOM 754 C C . LEU A 1 90 ? -19.971 9.291 -4.517 1.00 88.81 90 LEU A C 1
ATOM 756 O O . LEU A 1 90 ? -19.043 8.851 -5.194 1.00 88.81 90 LEU A O 1
ATOM 760 N N . LEU A 1 91 ? -20.181 10.601 -4.358 1.00 92.06 91 LEU A N 1
ATOM 761 C CA . LEU A 1 91 ? -19.299 11.621 -4.934 1.00 92.06 91 LEU A CA 1
ATOM 762 C C . LEU A 1 91 ? -17.883 11.527 -4.364 1.00 92.06 91 LEU A C 1
ATOM 764 O O . LEU A 1 91 ? -16.914 11.535 -5.122 1.00 92.06 91 LEU A O 1
ATOM 768 N N . LEU A 1 92 ? -17.757 11.397 -3.041 1.00 91.06 92 LEU A N 1
ATOM 769 C CA . LEU A 1 92 ? -16.460 11.260 -2.386 1.00 91.06 92 LEU A CA 1
ATOM 770 C C . LEU A 1 92 ? -15.741 9.990 -2.852 1.00 91.06 92 LEU A C 1
ATOM 772 O O . LEU A 1 92 ? -14.571 10.055 -3.226 1.00 91.06 92 LEU A O 1
ATOM 776 N N . LEU A 1 93 ? -16.453 8.859 -2.899 1.00 89.44 93 LEU A N 1
ATOM 777 C CA . LEU A 1 93 ? -15.919 7.597 -3.406 1.00 89.44 93 LEU A CA 1
ATOM 778 C C . LEU A 1 93 ? -15.448 7.737 -4.859 1.00 89.44 93 LEU A C 1
ATOM 780 O O . LEU A 1 93 ? -14.335 7.322 -5.179 1.00 89.44 93 LEU A O 1
ATOM 784 N N . ALA A 1 94 ? -16.254 8.357 -5.725 1.00 92.00 94 ALA A N 1
ATOM 785 C CA . ALA A 1 94 ? -15.903 8.579 -7.124 1.00 92.00 94 ALA A CA 1
ATOM 786 C C . ALA A 1 94 ? -14.628 9.423 -7.261 1.00 92.00 94 ALA A C 1
ATOM 788 O O . ALA A 1 94 ? -13.718 9.039 -7.992 1.00 92.00 94 ALA A O 1
ATOM 789 N N . VAL A 1 95 ? -14.519 10.529 -6.517 1.00 94.62 95 VAL A N 1
ATOM 790 C CA . VAL A 1 95 ? -13.321 11.383 -6.526 1.00 94.62 95 VAL A CA 1
ATOM 791 C C . VAL A 1 95 ? -12.096 10.625 -6.017 1.00 94.62 95 VAL A C 1
ATOM 793 O O . VAL A 1 95 ? -11.045 10.690 -6.649 1.00 94.62 95 VAL A O 1
ATOM 796 N N . SER A 1 96 ? -12.211 9.876 -4.916 1.00 91.69 96 SER A N 1
ATOM 797 C CA . SER A 1 96 ? -11.099 9.082 -4.378 1.00 91.69 96 SER A CA 1
ATOM 798 C C . SER A 1 96 ? -10.610 8.022 -5.366 1.00 91.69 96 SER A C 1
ATOM 800 O O . SER A 1 96 ? -9.403 7.870 -5.557 1.00 91.69 96 SER A O 1
ATOM 802 N N . VAL A 1 97 ? -11.537 7.318 -6.021 1.00 91.81 97 VAL A N 1
ATOM 803 C CA . VAL A 1 97 ? -11.207 6.295 -7.019 1.00 91.81 97 VAL A CA 1
ATOM 804 C C . VAL A 1 97 ? -10.548 6.919 -8.245 1.00 91.81 97 VAL A C 1
ATOM 806 O O . VAL A 1 97 ? -9.486 6.458 -8.657 1.00 91.81 97 VAL A O 1
ATOM 809 N N . LEU A 1 98 ? -11.124 7.995 -8.791 1.00 93.88 98 LEU A N 1
ATOM 810 C CA . LEU A 1 98 ? -10.558 8.705 -9.939 1.00 93.88 98 LEU A CA 1
ATOM 811 C C . LEU A 1 98 ? -9.160 9.237 -9.631 1.00 93.88 98 LEU A C 1
ATOM 813 O O . LEU A 1 98 ? -8.249 9.052 -10.431 1.00 93.88 98 LEU A O 1
ATOM 817 N N . TYR A 1 99 ? -8.974 9.853 -8.464 1.00 93.94 99 TYR A N 1
ATOM 818 C CA . TYR A 1 99 ? -7.678 10.374 -8.047 1.00 93.94 99 TYR A CA 1
ATOM 819 C C . TYR A 1 99 ? -6.619 9.268 -7.969 1.00 93.94 99 TYR A C 1
ATOM 821 O O . TYR A 1 99 ? -5.544 9.410 -8.551 1.00 93.94 99 TYR A O 1
ATOM 829 N N . GLY A 1 100 ? -6.932 8.144 -7.314 1.00 92.19 100 GLY A N 1
ATOM 830 C CA . GLY A 1 100 ? -6.017 7.003 -7.218 1.00 92.19 100 GLY A CA 1
ATOM 831 C C . GLY A 1 100 ? -5.663 6.415 -8.585 1.00 92.19 100 GLY A C 1
ATOM 832 O O . GLY A 1 100 ? -4.487 6.234 -8.893 1.00 92.19 100 GLY A O 1
ATOM 833 N N . SER A 1 101 ? -6.668 6.188 -9.429 1.00 93.88 101 SER A N 1
ATOM 834 C CA . SER A 1 101 ? -6.485 5.652 -10.779 1.00 93.88 101 SER A CA 1
ATOM 835 C C . SER A 1 101 ? -5.670 6.584 -11.682 1.00 93.88 101 SER A C 1
ATOM 837 O O . SER A 1 101 ? -4.800 6.121 -12.417 1.00 93.88 101 SER A O 1
ATOM 839 N N . LEU A 1 102 ? -5.903 7.899 -11.612 1.00 94.62 102 LEU A N 1
ATOM 840 C CA . LEU A 1 102 ? -5.140 8.889 -12.376 1.00 94.62 102 LEU A CA 1
ATOM 841 C C . LEU A 1 102 ? -3.687 8.974 -11.909 1.00 94.62 102 LEU A C 1
ATOM 843 O O . LEU A 1 102 ? -2.799 9.082 -12.750 1.00 94.62 102 LEU A O 1
ATOM 847 N N . LEU A 1 103 ? -3.429 8.892 -10.599 1.00 94.38 103 LEU A N 1
ATOM 848 C CA . LEU A 1 103 ? -2.063 8.854 -10.075 1.00 94.38 103 LEU A CA 1
ATOM 849 C C . LEU A 1 103 ? -1.297 7.624 -10.571 1.00 94.38 103 LEU A C 1
ATOM 851 O O . LEU A 1 103 ? -0.161 7.760 -11.021 1.00 94.38 103 LEU A O 1
ATOM 855 N N . SER A 1 104 ? -1.911 6.441 -10.525 1.00 93.44 104 SER A N 1
ATOM 856 C CA . SER A 1 104 ? -1.282 5.211 -11.015 1.00 93.44 104 SER A CA 1
ATOM 857 C C . SER A 1 104 ? -1.031 5.259 -12.519 1.00 93.44 104 SER A C 1
ATOM 859 O O . SER A 1 104 ? 0.059 4.922 -12.978 1.00 93.44 104 SER A O 1
ATOM 861 N N . ALA A 1 105 ? -2.004 5.740 -13.293 1.00 92.88 105 ALA A N 1
ATOM 862 C CA . ALA A 1 105 ? -1.853 5.924 -14.729 1.00 92.88 105 ALA A CA 1
ATOM 863 C C . ALA A 1 105 ? -0.741 6.936 -15.058 1.00 92.88 105 ALA A C 1
ATOM 865 O O . ALA A 1 105 ? 0.107 6.664 -15.905 1.00 92.88 105 ALA A O 1
ATOM 866 N N . ALA A 1 106 ? -0.686 8.066 -14.347 1.00 93.31 106 ALA A N 1
ATOM 867 C CA . ALA A 1 106 ? 0.371 9.060 -14.503 1.00 93.31 106 ALA A CA 1
ATOM 868 C C . ALA A 1 106 ? 1.754 8.483 -14.171 1.00 93.31 106 ALA A C 1
ATOM 870 O O . ALA A 1 106 ? 2.707 8.762 -14.892 1.00 93.31 106 ALA A O 1
ATOM 871 N N . ALA A 1 107 ? 1.872 7.647 -13.136 1.00 91.62 107 ALA A N 1
ATOM 872 C CA . ALA A 1 107 ? 3.128 6.977 -12.806 1.00 91.62 107 ALA A CA 1
ATOM 873 C C . ALA A 1 107 ? 3.625 6.088 -13.961 1.00 91.62 107 ALA A C 1
ATOM 875 O O . ALA A 1 107 ? 4.795 6.176 -14.326 1.00 91.62 107 ALA A O 1
ATOM 876 N N . VAL A 1 108 ? 2.733 5.311 -14.588 1.00 90.88 108 VAL A N 1
ATOM 877 C CA . VAL A 1 108 ? 3.063 4.497 -15.774 1.00 90.88 108 VAL A CA 1
ATOM 878 C C . VAL A 1 108 ? 3.496 5.375 -16.953 1.00 90.88 108 VAL A C 1
ATOM 880 O O . VAL A 1 108 ? 4.478 5.061 -17.624 1.00 90.88 108 VAL A O 1
ATOM 883 N N . LEU A 1 109 ? 2.809 6.500 -17.192 1.00 90.00 109 LEU A N 1
ATOM 884 C CA . LEU A 1 109 ? 3.184 7.452 -18.247 1.00 90.00 109 LEU A CA 1
ATOM 885 C C . LEU A 1 109 ? 4.570 8.064 -18.008 1.00 90.00 109 LEU A C 1
ATOM 887 O O . LEU A 1 109 ? 5.369 8.159 -18.938 1.00 90.00 109 LEU A O 1
ATOM 891 N N . PHE A 1 110 ? 4.859 8.485 -16.775 1.00 89.88 110 PHE A N 1
ATOM 892 C CA . PHE A 1 110 ? 6.148 9.079 -16.424 1.00 89.88 110 PHE A CA 1
ATOM 893 C C . PHE A 1 110 ? 7.295 8.074 -16.516 1.00 89.88 110 PHE A C 1
ATOM 895 O O . PHE A 1 110 ? 8.383 8.441 -16.967 1.00 89.88 110 PHE A O 1
ATOM 902 N N . GLU A 1 111 ? 7.062 6.820 -16.122 1.00 87.12 111 GLU A N 1
ATOM 903 C CA . GLU A 1 111 ? 8.060 5.760 -16.253 1.00 87.12 111 GLU A CA 1
ATOM 904 C C . GLU A 1 111 ? 8.399 5.498 -17.725 1.00 87.12 111 GLU A C 1
ATOM 906 O O . GLU A 1 111 ? 9.578 5.478 -18.081 1.00 87.12 111 GLU A O 1
ATOM 911 N N . GLU A 1 112 ? 7.394 5.394 -18.598 1.00 86.19 112 GLU A N 1
ATOM 912 C CA . GLU A 1 112 ? 7.638 5.188 -20.029 1.00 86.19 112 GLU A CA 1
ATOM 913 C C . GLU A 1 112 ? 8.296 6.405 -20.695 1.00 86.19 112 GLU A C 1
ATOM 915 O O . GLU A 1 112 ? 9.192 6.254 -21.526 1.00 86.19 112 GLU A O 1
ATOM 920 N N . TRP A 1 113 ? 7.921 7.624 -20.297 1.00 84.94 113 TRP A N 1
ATOM 921 C CA . TRP A 1 113 ? 8.541 8.836 -20.836 1.00 84.94 113 TRP A CA 1
ATOM 922 C C . TRP A 1 113 ? 10.031 8.945 -20.474 1.00 84.94 113 TRP A C 1
ATOM 924 O O . TRP A 1 113 ? 10.831 9.394 -21.299 1.00 84.94 113 TRP A O 1
ATOM 934 N N . THR A 1 114 ? 10.403 8.519 -19.263 1.00 82.88 114 THR A N 1
ATOM 935 C CA . THR A 1 114 ? 11.776 8.638 -18.749 1.00 82.88 114 THR A CA 1
ATOM 936 C C . THR A 1 114 ? 12.668 7.499 -19.233 1.00 82.88 114 THR A C 1
ATOM 938 O O . THR A 1 114 ? 13.774 7.744 -19.707 1.00 82.88 114 THR A O 1
ATOM 941 N N . GLU A 1 115 ? 12.189 6.259 -19.128 1.00 75.69 115 GLU A N 1
ATOM 942 C CA . GLU A 1 115 ? 13.030 5.064 -19.254 1.00 75.69 115 GLU A CA 1
ATOM 943 C C . GLU A 1 115 ? 12.785 4.278 -20.556 1.00 75.69 115 GLU A C 1
ATOM 945 O O . GLU A 1 115 ? 13.571 3.386 -20.865 1.00 75.69 115 GLU A O 1
ATOM 950 N N . ARG A 1 116 ? 11.721 4.590 -21.325 1.00 73.50 116 ARG A N 1
ATOM 951 C CA . ARG A 1 116 ? 11.319 3.891 -22.572 1.00 73.50 116 ARG A CA 1
ATOM 952 C C . ARG A 1 116 ? 11.444 2.368 -22.463 1.00 73.50 116 ARG A C 1
ATOM 954 O O . ARG A 1 116 ? 12.040 1.707 -23.317 1.00 73.50 116 ARG A O 1
ATOM 961 N N . LYS A 1 117 ? 10.951 1.823 -21.350 1.00 68.88 117 LYS A N 1
ATOM 962 C CA . LYS A 1 117 ? 11.168 0.421 -20.973 1.00 68.88 117 LYS A CA 1
ATOM 963 C C . LYS A 1 117 ? 10.361 -0.537 -21.829 1.00 68.88 117 LYS A C 1
ATOM 965 O O . LYS A 1 117 ? 10.741 -1.704 -21.921 1.00 68.88 117 LYS A O 1
ATOM 970 N N . PHE A 1 118 ? 9.245 -0.092 -22.406 1.00 70.25 118 PHE A N 1
ATOM 971 C CA . PHE A 1 118 ? 8.358 -0.990 -23.131 1.00 70.25 118 PHE A CA 1
ATOM 972 C C . PHE A 1 118 ? 8.790 -1.130 -24.599 1.00 70.25 118 PHE A C 1
ATOM 974 O O . PHE A 1 118 ? 8.717 -0.166 -25.359 1.00 70.25 118 PHE A O 1
ATOM 981 N N . PRO A 1 119 ? 9.191 -2.337 -25.050 1.00 68.81 119 PRO A N 1
ATOM 982 C CA . PRO A 1 119 ? 9.553 -2.554 -26.450 1.00 68.81 119 PRO A CA 1
ATOM 983 C C . PRO A 1 119 ? 8.340 -2.449 -27.390 1.00 68.81 119 PRO A C 1
ATOM 985 O O . PRO A 1 119 ? 8.505 -2.126 -28.564 1.00 68.81 119 PRO A O 1
ATOM 988 N N . ASN A 1 120 ? 7.123 -2.687 -26.881 1.00 82.81 120 ASN A N 1
ATOM 989 C CA . ASN A 1 120 ? 5.879 -2.629 -27.645 1.00 82.81 120 ASN A CA 1
ATOM 990 C C . ASN A 1 120 ? 4.891 -1.620 -27.042 1.00 82.81 120 ASN A C 1
ATOM 992 O O . ASN A 1 120 ? 4.565 -1.680 -25.857 1.00 82.81 120 ASN A O 1
ATOM 996 N N . VAL A 1 121 ? 4.292 -0.784 -27.896 1.00 83.94 121 VAL A N 1
ATOM 997 C CA . VAL A 1 121 ? 3.237 0.174 -27.502 1.00 83.94 121 VAL A CA 1
ATOM 998 C C . VAL A 1 121 ? 1.989 -0.537 -26.960 1.00 83.94 121 VAL A C 1
ATOM 1000 O O . VAL A 1 121 ? 1.305 -0.013 -26.087 1.00 83.94 121 VAL A O 1
ATOM 1003 N N . SER A 1 122 ? 1.700 -1.750 -27.443 1.00 86.56 122 SER A N 1
ATOM 1004 C CA . SER A 1 122 ? 0.562 -2.550 -26.973 1.00 86.56 122 SER A CA 1
ATOM 1005 C C . SER A 1 122 ? 0.661 -2.875 -25.479 1.00 86.56 122 SER A C 1
ATOM 1007 O O . SER A 1 122 ? -0.317 -2.712 -24.752 1.00 86.56 122 SER A O 1
ATOM 1009 N N . ASP A 1 123 ? 1.839 -3.292 -25.009 1.00 87.31 123 ASP A N 1
ATOM 1010 C CA . ASP A 1 123 ? 2.050 -3.685 -23.609 1.00 87.31 123 ASP A CA 1
ATOM 1011 C C . ASP A 1 123 ? 1.894 -2.479 -22.676 1.00 87.31 123 ASP A C 1
ATOM 1013 O O . ASP A 1 123 ? 1.253 -2.567 -21.627 1.00 87.31 123 ASP A O 1
ATOM 1017 N N . PHE A 1 124 ? 2.389 -1.321 -23.117 1.00 87.06 124 PHE A N 1
ATOM 1018 C CA . PHE A 1 124 ? 2.194 -0.045 -22.440 1.00 87.06 124 PHE A CA 1
ATOM 1019 C C . PHE A 1 124 ? 0.712 0.351 -22.344 1.00 87.06 124 PHE A C 1
ATOM 1021 O O . PH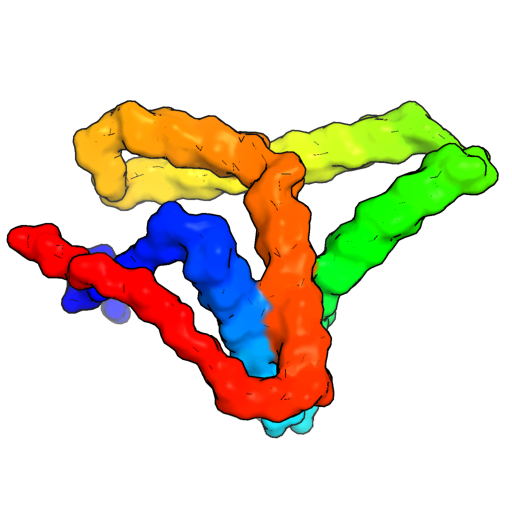E A 1 124 ? 0.238 0.701 -21.263 1.00 87.06 124 PHE A O 1
ATOM 1028 N N . VAL A 1 125 ? -0.045 0.263 -23.446 1.00 89.88 125 VAL A N 1
ATOM 1029 C CA . VAL A 1 125 ? -1.479 0.600 -23.456 1.00 89.88 125 VAL A CA 1
ATOM 1030 C C . VAL A 1 125 ? -2.260 -0.316 -22.512 1.00 89.88 125 VAL A C 1
ATOM 1032 O O . VAL A 1 125 ? -3.085 0.163 -21.733 1.00 89.88 125 VAL A O 1
ATOM 1035 N N . TRP A 1 126 ? -1.973 -1.621 -22.521 1.00 90.94 126 TRP A N 1
ATOM 1036 C CA . TRP A 1 126 ? -2.577 -2.560 -21.575 1.00 90.94 126 TRP A CA 1
ATOM 1037 C C . TRP A 1 126 ? -2.251 -2.205 -20.127 1.00 90.94 126 TRP A C 1
ATOM 1039 O O . TRP A 1 126 ? -3.159 -2.142 -19.296 1.00 90.94 126 TRP A O 1
ATOM 1049 N N . LEU A 1 127 ? -0.982 -1.928 -19.820 1.00 90.88 127 LEU A N 1
ATOM 1050 C CA . LEU A 1 127 ? -0.561 -1.553 -18.473 1.00 90.88 127 LEU A CA 1
ATOM 1051 C C . LEU A 1 127 ? -1.236 -0.258 -18.001 1.00 90.88 127 LEU A C 1
ATOM 1053 O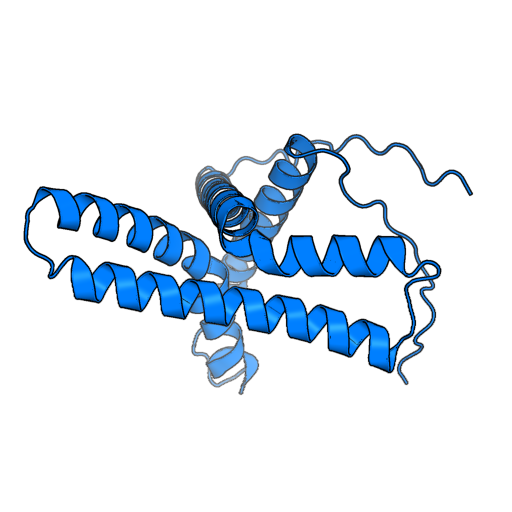 O . LEU A 1 127 ? -1.672 -0.182 -16.854 1.00 90.88 127 LEU A O 1
ATOM 1057 N N . PHE A 1 128 ? -1.389 0.728 -18.885 1.00 91.50 128 PHE A N 1
ATOM 1058 C CA . PHE A 1 128 ? -2.100 1.971 -18.597 1.00 91.50 128 PHE A CA 1
ATOM 1059 C C . PHE A 1 128 ? -3.570 1.720 -18.218 1.00 91.50 128 PHE A C 1
ATOM 1061 O O . PHE A 1 128 ? -4.051 2.236 -17.207 1.00 91.50 128 PHE A O 1
ATOM 1068 N N . PHE A 1 129 ? -4.284 0.871 -18.967 1.00 92.81 129 PHE A N 1
ATOM 1069 C CA . PHE A 1 129 ? -5.661 0.497 -18.620 1.00 92.81 129 PHE A CA 1
ATOM 1070 C C . PHE A 1 129 ? -5.749 -0.324 -17.326 1.00 92.81 129 PHE A C 1
ATOM 1072 O O . PHE A 1 129 ? -6.683 -0.142 -16.536 1.00 92.81 129 PHE A O 1
ATOM 1079 N N . PHE A 1 130 ? -4.772 -1.192 -17.054 1.00 92.62 130 PHE A N 1
ATOM 1080 C CA . PHE A 1 130 ? -4.691 -1.881 -15.767 1.00 92.62 130 PHE A CA 1
ATOM 1081 C C . PHE A 1 130 ? -4.477 -0.897 -14.613 1.00 92.62 130 PHE A C 1
ATOM 1083 O O . PHE A 1 130 ? -5.184 -0.992 -13.612 1.00 92.62 130 PHE A O 1
ATOM 1090 N N . ALA A 1 131 ? -3.598 0.094 -14.771 1.00 92.75 131 ALA A N 1
ATOM 1091 C CA . ALA A 1 131 ? -3.361 1.134 -13.771 1.00 92.75 131 ALA A CA 1
ATOM 1092 C C . ALA A 1 131 ? -4.608 1.997 -13.503 1.00 92.75 131 ALA A C 1
ATOM 1094 O O . ALA A 1 131 ? -4.853 2.387 -12.365 1.00 92.75 131 ALA A O 1
ATOM 1095 N N . LEU A 1 132 ? -5.448 2.243 -14.515 1.00 91.69 132 LEU A N 1
ATOM 1096 C CA . LEU A 1 132 ? -6.725 2.942 -14.328 1.00 91.69 132 LEU A CA 1
ATOM 1097 C C . LEU A 1 132 ? -7.761 2.113 -13.556 1.00 91.69 132 LEU A C 1
ATOM 1099 O O . LEU A 1 132 ? -8.598 2.669 -12.844 1.00 91.69 132 LEU A O 1
ATOM 1103 N N . THR A 1 133 ? -7.735 0.790 -13.700 1.00 93.12 133 THR A N 1
ATOM 1104 C CA . THR A 1 133 ? -8.756 -0.097 -13.121 1.00 93.12 133 THR A CA 1
ATOM 1105 C C . THR A 1 133 ? -8.323 -0.769 -11.822 1.00 93.12 133 THR A C 1
ATOM 1107 O O . THR A 1 133 ? -9.165 -1.344 -11.131 1.00 93.12 133 THR A O 1
ATOM 1110 N N . GLU A 1 134 ? -7.045 -0.682 -11.443 1.00 93.12 134 GLU A N 1
ATOM 1111 C CA . GLU A 1 134 ? -6.484 -1.394 -10.289 1.00 93.12 134 GLU A CA 1
ATOM 1112 C C . GLU A 1 134 ? -7.228 -1.106 -8.976 1.00 93.12 134 GLU A C 1
ATOM 1114 O O . GLU A 1 134 ? -7.320 -1.976 -8.109 1.00 93.12 134 GLU A O 1
ATOM 1119 N N . THR A 1 135 ? -7.797 0.095 -8.838 1.00 91.25 135 THR A N 1
ATOM 1120 C CA . THR A 1 135 ? -8.521 0.534 -7.641 1.00 91.25 135 THR A CA 1
ATOM 1121 C C . THR A 1 135 ? -9.761 -0.312 -7.365 1.00 91.25 135 THR A C 1
ATOM 1123 O O . THR A 1 135 ? -10.126 -0.498 -6.209 1.00 91.25 135 THR A O 1
ATOM 1126 N N . PHE A 1 136 ? -10.386 -0.876 -8.400 1.00 89.94 136 PHE A N 1
ATOM 1127 C CA . PHE A 1 136 ? -11.633 -1.630 -8.257 1.00 89.94 136 PHE A CA 1
ATOM 1128 C C . PHE A 1 136 ? -11.427 -3.090 -7.855 1.00 89.94 136 PHE A C 1
ATOM 1130 O O . PHE A 1 136 ? -12.298 -3.679 -7.222 1.00 89.94 136 PHE A O 1
ATOM 1137 N N . TRP A 1 137 ? -10.302 -3.695 -8.239 1.00 90.50 137 TRP A N 1
ATOM 1138 C CA . TRP A 1 137 ? -10.090 -5.134 -8.069 1.00 90.50 137 TRP A CA 1
ATOM 1139 C C . TRP A 1 137 ? -8.751 -5.439 -7.402 1.00 90.50 137 TRP A C 1
ATOM 1141 O O . TRP A 1 137 ? -8.710 -6.114 -6.375 1.00 90.50 137 TRP A O 1
ATOM 1151 N N . TYR A 1 138 ? -7.649 -4.912 -7.930 1.00 92.69 138 TYR A N 1
ATOM 1152 C CA . TYR A 1 138 ? -6.306 -5.241 -7.460 1.00 92.69 138 TYR A CA 1
ATOM 1153 C C . TYR A 1 138 ? -6.023 -4.691 -6.055 1.00 92.69 138 TYR A C 1
ATOM 1155 O O . TYR A 1 138 ? -5.522 -5.422 -5.194 1.00 92.69 138 TYR A O 1
ATOM 1163 N N . ARG A 1 139 ? -6.380 -3.429 -5.783 1.00 91.88 139 ARG A N 1
ATOM 1164 C CA . ARG A 1 139 ? -6.166 -2.801 -4.467 1.00 91.88 139 ARG A CA 1
ATOM 1165 C C . ARG A 1 139 ? -6.969 -3.491 -3.353 1.00 91.88 139 ARG A C 1
ATOM 1167 O O . ARG A 1 139 ? -6.320 -3.994 -2.436 1.00 91.88 139 ARG A O 1
ATOM 1174 N N . PRO A 1 140 ? -8.298 -3.697 -3.468 1.00 93.44 140 PRO A N 1
ATOM 1175 C CA . PRO A 1 140 ? -9.054 -4.425 -2.447 1.00 93.44 140 PRO A CA 1
ATOM 1176 C C . PRO A 1 140 ? -8.551 -5.858 -2.219 1.00 93.44 140 PRO A C 1
ATOM 1178 O O . PRO A 1 140 ? -8.437 -6.304 -1.076 1.00 93.44 140 PRO A O 1
ATOM 1181 N N . LEU A 1 141 ? -8.191 -6.582 -3.291 1.00 94.69 141 LEU A N 1
ATOM 1182 C CA . LEU A 1 141 ? -7.640 -7.939 -3.182 1.00 94.69 141 LEU A CA 1
ATOM 1183 C C . LEU A 1 141 ? -6.311 -7.955 -2.423 1.00 94.69 141 LEU A C 1
ATOM 1185 O O . LEU A 1 141 ? -6.105 -8.779 -1.530 1.00 94.69 141 LEU A O 1
ATOM 1189 N N . THR A 1 142 ? -5.401 -7.041 -2.760 1.00 94.50 142 THR A N 1
ATOM 1190 C CA . THR A 1 142 ? -4.110 -6.953 -2.075 1.00 94.50 142 THR A CA 1
ATOM 1191 C C . THR A 1 142 ? -4.262 -6.469 -0.637 1.00 94.50 142 THR A C 1
ATOM 1193 O O . THR A 1 142 ? -3.585 -7.020 0.230 1.00 94.50 142 THR A O 1
ATOM 1196 N N . ALA A 1 143 ? -5.172 -5.536 -0.346 1.00 95.31 143 ALA A N 1
ATOM 1197 C CA . ALA A 1 143 ? -5.501 -5.120 1.017 1.00 95.31 143 ALA A CA 1
ATOM 1198 C C . ALA A 1 143 ? -5.984 -6.312 1.858 1.00 95.31 143 ALA A C 1
ATOM 1200 O O . ALA A 1 143 ? -5.436 -6.577 2.932 1.00 95.31 143 ALA A O 1
ATOM 1201 N N . TRP A 1 144 ? -6.905 -7.116 1.314 1.00 96.00 144 TRP A N 1
ATOM 1202 C CA . TRP A 1 144 ? -7.366 -8.357 1.937 1.00 96.00 144 TRP A CA 1
ATOM 1203 C C . TRP A 1 144 ? -6.211 -9.322 2.244 1.00 96.00 144 TRP A C 1
ATOM 1205 O O . TRP A 1 144 ? -6.035 -9.749 3.388 1.00 96.00 144 TRP A O 1
ATOM 1215 N N . TRP A 1 145 ? -5.361 -9.631 1.260 1.00 95.62 145 TRP A N 1
ATOM 1216 C CA . TRP A 1 145 ? -4.222 -10.539 1.463 1.00 95.62 145 TRP A CA 1
ATOM 1217 C C . TRP A 1 145 ? -3.177 -9.990 2.438 1.00 95.62 145 TRP A C 1
ATOM 1219 O O . TRP A 1 145 ? -2.534 -10.758 3.153 1.00 95.62 145 TRP A O 1
ATOM 1229 N N . ARG A 1 146 ? -2.988 -8.671 2.503 1.00 95.62 146 ARG A N 1
ATOM 1230 C CA . ARG A 1 146 ? -2.089 -8.048 3.482 1.00 95.62 146 ARG A CA 1
ATOM 1231 C C . ARG A 1 146 ? -2.625 -8.221 4.900 1.00 95.62 146 ARG A C 1
ATOM 1233 O O . ARG A 1 146 ? -1.858 -8.616 5.777 1.00 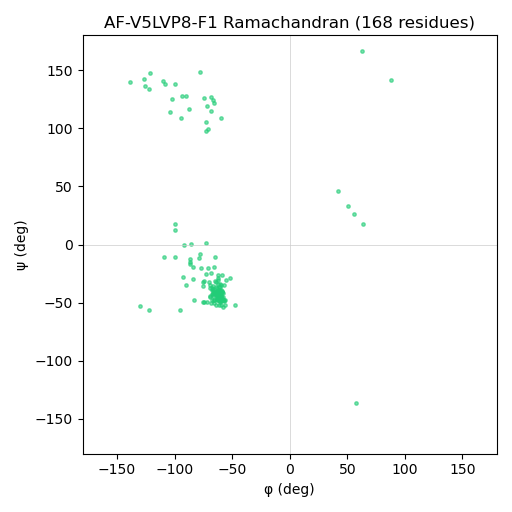95.62 146 ARG A O 1
ATOM 1240 N N . CYS A 1 147 ? -3.930 -8.040 5.112 1.00 95.44 147 CYS A N 1
ATOM 1241 C CA . CYS A 1 147 ? -4.579 -8.315 6.396 1.00 95.44 147 CYS A CA 1
ATOM 1242 C C . CYS A 1 147 ? -4.474 -9.790 6.803 1.00 95.44 147 CYS A C 1
ATOM 1244 O O . CYS A 1 147 ? -4.178 -10.079 7.963 1.00 95.44 147 CYS A O 1
ATOM 1246 N N . GLU A 1 148 ? -4.605 -10.729 5.862 1.00 93.31 148 GLU A N 1
ATOM 1247 C CA . GLU A 1 148 ? -4.319 -12.146 6.133 1.00 93.31 148 GLU A CA 1
ATOM 1248 C C . GLU A 1 148 ? -2.880 -12.354 6.628 1.00 93.31 148 GLU A C 1
ATOM 1250 O O . GLU A 1 148 ? -2.661 -13.086 7.593 1.00 93.31 148 GLU A O 1
ATOM 1255 N N . GLY A 1 149 ? -1.904 -11.660 6.031 1.00 91.94 149 GLY A N 1
ATOM 1256 C CA . GLY A 1 149 ? -0.506 -11.692 6.470 1.00 91.94 149 GLY A CA 1
ATOM 1257 C C . GLY A 1 149 ? -0.300 -11.193 7.907 1.00 91.94 149 GLY A C 1
ATOM 1258 O O . GLY A 1 149 ? 0.502 -11.771 8.643 1.00 91.94 149 GLY A O 1
ATOM 1259 N N . ILE A 1 150 ? -1.054 -10.174 8.343 1.00 93.25 150 ILE A N 1
ATOM 1260 C CA . ILE A 1 150 ? -1.059 -9.707 9.745 1.00 93.25 150 ILE A CA 1
ATOM 1261 C C . ILE A 1 150 ? -1.567 -10.817 10.668 1.00 93.25 150 ILE A C 1
ATOM 1263 O O . ILE A 1 150 ? -0.934 -11.131 11.678 1.00 93.25 150 ILE A O 1
ATOM 1267 N N . ILE A 1 151 ? -2.691 -11.442 10.308 1.00 91.81 151 ILE A N 1
ATOM 1268 C CA . ILE A 1 151 ? -3.299 -12.523 11.093 1.00 91.81 151 ILE A CA 1
ATOM 1269 C C . ILE A 1 151 ? -2.328 -13.705 11.217 1.00 91.81 151 ILE A C 1
ATOM 1271 O O . ILE A 1 151 ? -2.152 -14.246 12.310 1.00 91.81 151 ILE A O 1
ATOM 1275 N N . ASP A 1 152 ? -1.652 -14.086 10.132 1.00 89.56 152 ASP A N 1
ATOM 1276 C CA . ASP A 1 152 ? -0.660 -15.167 10.142 1.00 89.56 152 ASP A CA 1
ATOM 1277 C C . ASP A 1 152 ? 0.540 -14.869 11.046 1.00 89.56 152 ASP A C 1
ATOM 1279 O O . ASP A 1 152 ? 1.029 -15.764 11.744 1.00 89.56 152 ASP A O 1
ATOM 1283 N N . ALA A 1 153 ? 1.013 -13.618 11.038 1.00 88.88 153 ALA A N 1
ATOM 1284 C CA . ALA A 1 153 ? 2.108 -13.164 11.887 1.00 88.88 153 ALA A CA 1
ATOM 1285 C C . ALA A 1 153 ? 1.735 -13.283 13.372 1.00 88.88 153 ALA A C 1
ATOM 1287 O O . ALA A 1 153 ? 2.497 -13.836 14.169 1.00 88.88 153 ALA A O 1
ATOM 1288 N N . ILE A 1 154 ? 0.526 -12.834 13.732 1.00 88.25 154 ILE A N 1
ATOM 1289 C CA . ILE A 1 154 ? -0.010 -12.929 15.098 1.00 88.25 154 ILE A CA 1
ATOM 1290 C C . ILE A 1 154 ? -0.170 -14.400 15.509 1.00 88.25 154 ILE A C 1
ATOM 1292 O O . ILE A 1 154 ? 0.190 -14.777 16.624 1.00 88.25 154 ILE A O 1
ATOM 1296 N N . ARG A 1 155 ? -0.623 -15.259 14.587 1.00 86.19 155 ARG A N 1
ATOM 1297 C CA . ARG A 1 155 ? -0.755 -16.713 14.789 1.00 86.19 155 ARG A CA 1
ATOM 1298 C C . ARG A 1 155 ? 0.583 -17.471 14.806 1.00 86.19 155 ARG A C 1
ATOM 1300 O O . ARG A 1 155 ? 0.575 -18.689 14.960 1.00 86.19 155 ARG A O 1
ATOM 1307 N N . ARG A 1 156 ? 1.729 -16.786 14.665 1.00 76.12 156 ARG A N 1
ATOM 1308 C CA . ARG A 1 156 ? 3.097 -17.351 14.703 1.00 76.12 156 ARG A CA 1
ATOM 1309 C C . ARG A 1 156 ? 3.311 -18.564 13.783 1.00 76.12 156 ARG A C 1
ATOM 1311 O O . ARG A 1 156 ? 4.107 -19.453 14.090 1.00 76.12 156 ARG A O 1
ATOM 1318 N N . GLN A 1 157 ? 2.630 -18.604 12.641 1.00 70.88 157 GLN A N 1
ATOM 1319 C CA . GLN A 1 157 ? 2.758 -19.674 11.645 1.00 70.88 157 GLN A CA 1
ATOM 1320 C C . GLN A 1 157 ? 4.210 -19.764 11.148 1.00 70.88 157 GLN A C 1
ATOM 1322 O O . GLN A 1 157 ? 4.653 -18.886 10.436 1.00 70.88 157 GLN A O 1
ATOM 1327 N N . LYS A 1 158 ? 5.021 -20.774 11.479 1.00 65.31 158 LYS A N 1
ATOM 1328 C CA . LYS A 1 158 ? 6.458 -20.752 11.102 1.00 65.31 158 LYS A CA 1
ATOM 1329 C C . LYS A 1 158 ? 6.757 -21.118 9.641 1.00 65.31 158 LYS A C 1
ATOM 1331 O O . LYS A 1 158 ? 7.880 -20.907 9.196 1.00 65.31 158 LYS A O 1
ATOM 1336 N N . GLN A 1 159 ? 5.791 -21.640 8.887 1.00 67.69 159 GLN A N 1
ATOM 1337 C CA . GLN A 1 159 ? 6.014 -22.069 7.504 1.00 67.69 159 GLN A CA 1
ATOM 1338 C C . GLN A 1 159 ? 5.760 -20.931 6.512 1.00 67.69 159 GLN A C 1
ATOM 1340 O O . GLN A 1 159 ? 4.715 -20.288 6.532 1.00 67.69 159 GLN A O 1
ATOM 1345 N N . TRP A 1 160 ? 6.738 -20.686 5.639 1.00 62.91 160 TRP A N 1
ATOM 1346 C CA . TRP A 1 160 ? 6.729 -19.580 4.674 1.00 62.91 160 TRP A CA 1
ATOM 1347 C C . TRP A 1 160 ? 6.122 -19.954 3.307 1.00 62.91 160 TRP A C 1
ATOM 1349 O O . TRP A 1 160 ? 6.013 -19.092 2.434 1.00 62.91 160 TRP A O 1
ATOM 1359 N N . GLY A 1 161 ? 5.692 -21.213 3.137 1.00 65.62 161 GLY A N 1
ATOM 1360 C CA . GLY A 1 161 ? 5.133 -21.749 1.892 1.00 65.62 161 GLY A CA 1
ATOM 1361 C C . GLY A 1 161 ? 6.124 -21.751 0.719 1.00 65.62 161 GLY A C 1
ATOM 1362 O O . GLY A 1 161 ? 7.179 -21.117 0.764 1.00 65.62 161 GLY A O 1
ATOM 1363 N N . SER A 1 162 ? 5.786 -22.465 -0.356 1.00 67.50 162 SER A N 1
ATOM 1364 C CA . SER A 1 162 ? 6.530 -22.427 -1.620 1.00 67.50 162 SER A CA 1
ATOM 1365 C C . SER A 1 162 ? 5.716 -21.735 -2.718 1.00 67.50 162 SER A C 1
ATOM 1367 O O . SER A 1 162 ? 4.490 -21.883 -2.823 1.00 67.50 162 SER A O 1
ATOM 1369 N N . ILE A 1 163 ? 6.416 -20.942 -3.528 1.00 73.50 163 ILE A N 1
ATOM 1370 C CA . ILE A 1 163 ? 5.907 -20.358 -4.771 1.00 73.50 163 ILE A CA 1
ATOM 1371 C C . ILE A 1 163 ? 6.491 -21.206 -5.898 1.00 73.50 163 ILE A C 1
ATOM 1373 O O . ILE A 1 163 ? 7.707 -21.409 -5.930 1.00 73.50 163 ILE A O 1
ATOM 1377 N N . LYS A 1 164 ? 5.637 -21.743 -6.775 1.00 71.50 164 LYS A N 1
ATOM 1378 C CA . LYS A 1 164 ? 6.101 -22.503 -7.940 1.00 71.50 164 LYS A CA 1
ATOM 1379 C C . LYS A 1 164 ? 6.716 -21.510 -8.925 1.00 71.50 164 LYS A C 1
ATOM 1381 O O . LYS A 1 164 ? 6.039 -20.585 -9.353 1.00 71.50 164 LYS A O 1
ATOM 1386 N N . ARG A 1 165 ? 7.999 -21.685 -9.228 1.00 71.31 165 ARG A N 1
ATOM 1387 C CA . ARG A 1 165 ? 8.734 -20.894 -10.221 1.00 71.31 165 ARG A CA 1
ATOM 1388 C C . ARG A 1 165 ? 8.807 -21.691 -11.513 1.00 71.31 165 ARG A C 1
ATOM 1390 O O . ARG A 1 165 ? 9.001 -22.905 -11.442 1.00 71.31 165 ARG A O 1
AT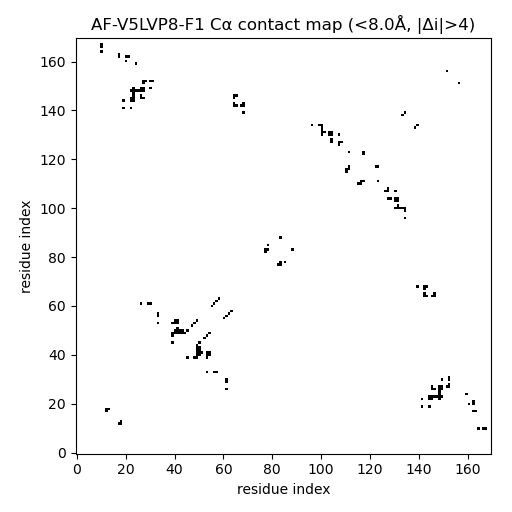OM 1397 N N . LYS A 1 166 ? 8.604 -21.038 -12.655 1.00 67.19 166 LYS A N 1
ATOM 1398 C CA . LYS A 1 166 ? 8.686 -21.702 -13.966 1.00 67.19 166 LYS A CA 1
ATOM 1399 C C . LYS A 1 166 ? 10.115 -21.717 -14.511 1.00 67.19 166 LYS A C 1
ATOM 1401 O O . LYS A 1 166 ? 10.409 -22.560 -15.351 1.00 67.19 166 LYS A O 1
ATOM 1406 N N . GLY A 1 167 ? 11.005 -20.884 -13.969 1.00 61.47 167 GLY A N 1
ATOM 1407 C CA . GLY A 1 167 ? 12.349 -20.696 -14.500 1.00 61.47 167 GLY A CA 1
ATOM 1408 C C . GLY A 1 167 ? 12.357 -19.603 -15.565 1.00 61.47 167 GLY A C 1
ATOM 1409 O O . GLY A 1 167 ? 11.434 -19.498 -16.374 1.00 61.47 167 GLY A O 1
ATOM 1410 N N . VAL A 1 168 ? 13.416 -18.796 -15.583 1.00 58.62 168 VAL A N 1
ATOM 1411 C CA . VAL A 1 168 ? 13.689 -17.872 -16.687 1.00 58.62 168 VAL A CA 1
ATOM 1412 C C . VAL A 1 168 ? 14.156 -18.723 -17.868 1.00 58.62 168 VAL A C 1
ATOM 1414 O O . VAL A 1 168 ? 15.260 -19.263 -17.841 1.00 58.62 168 VAL A O 1
ATOM 1417 N N . SER A 1 169 ? 13.294 -18.904 -18.870 1.00 50.88 169 SER A N 1
ATOM 1418 C CA . SER A 1 169 ? 13.738 -19.400 -20.175 1.00 50.88 169 SER A CA 1
ATOM 1419 C C . SER A 1 169 ? 14.491 -18.243 -20.818 1.00 50.88 169 SER A C 1
ATOM 1421 O O . SER A 1 169 ? 13.859 -17.286 -21.261 1.00 50.88 169 SER A O 1
ATOM 1423 N N . VAL A 1 170 ? 15.819 -18.271 -20.709 1.00 46.03 170 VAL A N 1
ATOM 1424 C CA . VAL A 1 170 ? 16.703 -17.337 -21.421 1.00 46.03 170 VAL A CA 1
ATOM 1425 C C . VAL A 1 170 ? 16.602 -17.612 -22.914 1.00 46.03 170 VAL A C 1
ATOM 1427 O O . VAL A 1 170 ? 16.616 -18.812 -23.274 1.00 46.03 170 VAL A O 1
#

Solvent-accessible surface area (backbone atoms only — not comparable to full-atom values): 9748 Å² total; per-residue (Å²): 138,87,75,90,71,81,89,74,86,78,89,75,71,91,42,73,70,45,42,42,54,50,44,16,51,52,41,21,51,49,51,57,49,52,62,76,50,46,82,40,53,71,24,69,92,54,44,64,49,9,59,46,52,46,46,42,46,54,60,49,65,65,36,36,36,52,54,52,54,49,49,54,52,50,52,57,50,33,64,76,69,67,78,56,64,60,71,58,53,52,51,51,51,51,51,54,49,51,52,53,14,49,51,43,28,50,50,54,53,52,48,42,73,74,64,61,73,62,95,43,72,66,61,50,54,52,51,40,54,47,31,47,48,30,67,79,51,53,48,58,51,50,26,52,31,30,44,51,10,48,52,42,50,75,67,62,63,84,76,85,78,85,72,93,76,89,71,87,83,124